Protein AF-A1SKU1-F1 (afdb_monomer)

Secondary structure (DSSP, 8-state):
-HHHHHHHHHHHHHHHHTHHHHHHHHHHHHHHHHHHHHHHHHHHTT---S-S-HHHHHHHSSHHHHHHHHHHHHHHH-SS---

Sequence (83 aa):
MAGLRRAKRSDIDKQLSNWTKRRLASWTLFGLAGLVAAQHLVAHAGWRPIPIPMGWQDTLLGYPTAIVLAILGGIMLDPKPRI

Radius of gyration: 19.24 Å; Cα contacts (8 Å, |Δi|>4): 57; chains: 1; bounding box: 49×16×51 Å

Structure (mmCIF, N/CA/C/O backbone):
data_AF-A1SKU1-F1
#
_entry.id   AF-A1SKU1-F1
#
loop_
_atom_site.group_PDB
_atom_site.id
_atom_site.type_symbol
_atom_site.label_atom_id
_atom_site.label_alt_id
_atom_site.label_comp_id
_atom_site.label_asym_id
_atom_site.label_entity_id
_atom_site.label_seq_id
_atom_site.pdbx_PDB_ins_code
_atom_site.Cartn_x
_atom_site.Cartn_y
_atom_site.Cartn_z
_atom_site.occupancy
_atom_site.B_iso_or_equiv
_atom_site.auth_seq_id
_atom_site.auth_comp_id
_atom_site.auth_asym_id
_atom_site.auth_atom_id
_atom_site.pdbx_PDB_model_num
ATOM 1 N N . MET A 1 1 ? -34.305 -0.349 32.086 1.00 57.59 1 MET A N 1
ATOM 2 C CA . MET A 1 1 ? -33.532 0.414 31.067 1.00 57.59 1 MET A CA 1
ATOM 3 C C . MET A 1 1 ? -32.067 0.713 31.433 1.00 57.59 1 MET A C 1
ATOM 5 O O . MET A 1 1 ? -31.276 0.918 30.519 1.00 57.59 1 MET A O 1
ATOM 9 N N . ALA A 1 2 ? -31.657 0.722 32.711 1.00 63.38 2 ALA A N 1
ATOM 10 C CA . ALA A 1 2 ? -30.267 1.016 33.103 1.00 63.38 2 ALA A CA 1
ATOM 11 C C . ALA A 1 2 ? -29.232 -0.047 32.653 1.00 63.38 2 ALA A C 1
ATOM 13 O O . ALA A 1 2 ? -28.138 0.314 32.222 1.00 63.38 2 ALA A O 1
ATOM 14 N N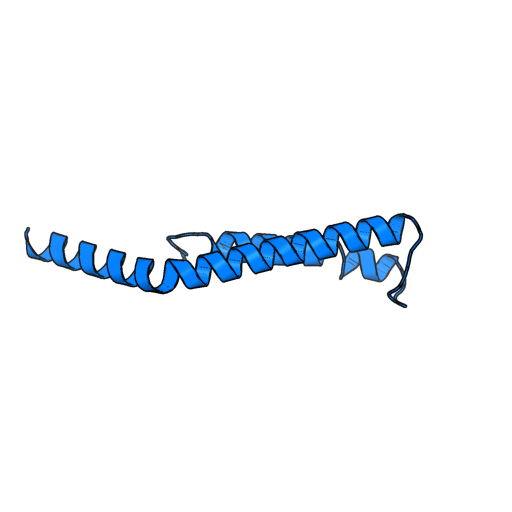 . GLY A 1 3 ? -29.588 -1.339 32.668 1.00 63.41 3 GLY A N 1
ATOM 15 C CA . GLY A 1 3 ? -28.697 -2.433 32.240 1.00 63.41 3 GLY A CA 1
ATOM 16 C C . GLY A 1 3 ? -28.297 -2.375 30.758 1.00 63.41 3 GLY A C 1
ATOM 17 O O . GLY A 1 3 ? -27.125 -2.535 30.434 1.00 63.41 3 GLY A O 1
ATOM 18 N N . LEU A 1 4 ? -29.237 -2.024 29.871 1.00 62.94 4 LEU A N 1
ATOM 19 C CA . LEU A 1 4 ? -28.983 -1.854 28.430 1.00 62.94 4 LEU A CA 1
ATOM 20 C C . LEU A 1 4 ? -27.992 -0.715 28.138 1.00 62.94 4 LEU A C 1
ATOM 22 O O . LEU A 1 4 ? -27.140 -0.839 27.261 1.00 62.94 4 LEU A O 1
ATOM 26 N N . ARG A 1 5 ? -28.057 0.390 28.897 1.00 65.00 5 ARG A N 1
ATOM 27 C CA . ARG A 1 5 ? -27.096 1.500 28.761 1.00 65.00 5 ARG A CA 1
ATOM 28 C C . ARG A 1 5 ? -25.693 1.104 29.224 1.00 65.00 5 ARG A C 1
ATOM 30 O O . ARG A 1 5 ? -24.718 1.562 28.635 1.00 65.00 5 ARG A O 1
ATOM 37 N N . ARG A 1 6 ? -25.591 0.258 30.256 1.00 67.50 6 ARG A N 1
ATOM 38 C CA . ARG A 1 6 ? -24.312 -0.242 30.782 1.00 67.50 6 ARG A CA 1
ATOM 39 C C . ARG A 1 6 ? -23.632 -1.199 29.800 1.00 67.50 6 ARG A C 1
ATOM 41 O O . ARG A 1 6 ? -22.455 -1.008 29.521 1.00 67.50 6 ARG A O 1
ATOM 48 N N . ALA A 1 7 ? -24.388 -2.135 29.219 1.00 67.31 7 ALA A N 1
ATOM 49 C CA . ALA A 1 7 ? -23.897 -3.049 28.183 1.00 67.31 7 ALA A CA 1
ATOM 50 C C . ALA A 1 7 ? -23.405 -2.295 26.930 1.00 67.31 7 ALA A C 1
ATOM 52 O O . ALA A 1 7 ? -22.309 -2.537 26.434 1.00 67.31 7 ALA A O 1
ATOM 53 N N . LYS A 1 8 ? -24.155 -1.278 26.482 1.00 68.56 8 LYS A N 1
ATOM 54 C CA . LYS A 1 8 ? -23.757 -0.451 25.333 1.00 68.56 8 LYS A CA 1
ATOM 55 C C . LYS A 1 8 ? -22.463 0.339 25.578 1.00 68.56 8 LYS A C 1
ATOM 57 O O . LYS A 1 8 ? -21.682 0.517 24.651 1.00 68.56 8 LYS A O 1
ATOM 62 N N . ARG A 1 9 ? -22.226 0.817 26.809 1.00 70.81 9 ARG A N 1
ATOM 63 C CA . ARG A 1 9 ? -20.963 1.487 27.175 1.00 70.81 9 ARG A CA 1
ATOM 64 C C . ARG A 1 9 ? -19.785 0.513 27.174 1.00 70.81 9 ARG A C 1
ATOM 66 O O . ARG A 1 9 ? -18.762 0.840 26.589 1.00 7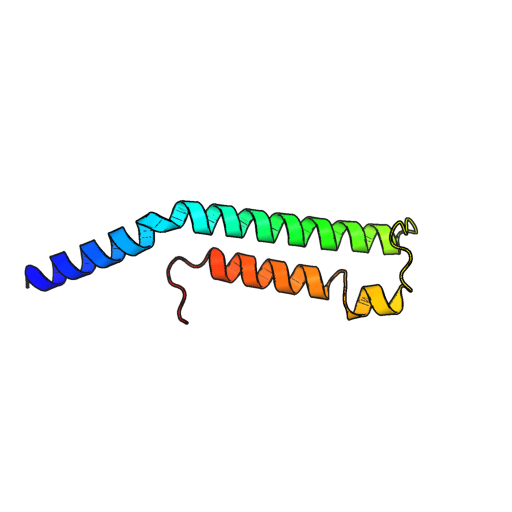0.81 9 ARG A O 1
ATOM 73 N N . SER A 1 10 ? -19.950 -0.694 27.722 1.00 75.00 10 SER A N 1
ATOM 74 C CA . SER A 1 10 ? -18.861 -1.681 27.744 1.00 75.00 10 SER A CA 1
ATOM 75 C C . SER A 1 10 ? -18.418 -2.134 26.352 1.00 75.00 10 SER A C 1
ATOM 77 O O . SER A 1 10 ? -17.235 -2.399 26.152 1.00 75.00 10 SER A O 1
ATOM 79 N N . ASP A 1 11 ? -19.333 -2.203 25.384 1.00 74.75 11 ASP A N 1
ATOM 80 C CA . ASP A 1 11 ? -18.982 -2.565 24.005 1.00 74.75 11 ASP A CA 1
ATOM 81 C C . ASP A 1 11 ? -18.219 -1.441 23.295 1.00 74.75 11 ASP A C 1
ATOM 83 O O . ASP A 1 11 ? -17.257 -1.708 22.574 1.00 74.75 11 ASP A O 1
ATOM 87 N N . ILE A 1 12 ? -18.592 -0.183 23.551 1.00 75.06 12 ILE A N 1
ATOM 88 C CA . ILE A 1 12 ? -17.870 0.992 23.044 1.00 75.06 12 ILE A CA 1
ATOM 89 C C . ILE A 1 12 ? -16.452 1.036 23.624 1.00 75.06 12 ILE A C 1
ATOM 91 O O . ILE A 1 12 ? -15.497 1.206 22.871 1.00 75.06 12 ILE A O 1
ATOM 95 N N . ASP A 1 13 ? -16.294 0.820 24.931 1.00 78.69 13 ASP A N 1
ATOM 96 C CA . ASP A 1 13 ? -14.980 0.829 25.583 1.00 78.69 13 ASP A CA 1
ATOM 97 C C . ASP A 1 13 ? -14.080 -0.297 25.047 1.00 78.69 13 ASP A C 1
ATOM 99 O O . ASP A 1 13 ? -12.901 -0.079 24.758 1.00 78.69 13 ASP A O 1
ATOM 103 N N . LYS A 1 14 ? -14.646 -1.490 24.811 1.00 73.12 14 LYS A N 1
ATOM 104 C CA . LYS A 1 14 ? -13.941 -2.593 24.142 1.00 73.12 14 LYS A CA 1
ATOM 105 C C . LYS A 1 14 ? -13.521 -2.221 22.718 1.00 73.12 14 LYS A C 1
ATOM 107 O O . LYS A 1 14 ? -12.369 -2.457 22.357 1.00 73.12 14 LYS A O 1
ATOM 112 N N . GLN A 1 15 ? -14.400 -1.608 21.923 1.00 70.19 15 GLN A N 1
ATOM 113 C CA . GLN A 1 15 ? -14.069 -1.155 20.564 1.00 70.19 15 GLN A CA 1
ATOM 114 C C . GLN A 1 15 ? -12.971 -0.081 20.555 1.00 70.19 15 GLN A C 1
ATOM 116 O O . GLN A 1 15 ? -12.053 -0.139 19.733 1.00 70.19 15 GLN A O 1
ATOM 121 N N . LEU A 1 16 ? -13.024 0.867 21.491 1.00 73.25 16 LEU A N 1
ATOM 122 C CA . LEU A 1 16 ? -12.046 1.947 21.610 1.00 73.25 16 LEU A CA 1
ATOM 123 C C . LEU A 1 16 ? -10.697 1.471 22.162 1.00 73.25 16 LEU A C 1
ATOM 125 O O . LEU A 1 16 ? -9.669 2.036 21.794 1.00 73.25 16 LEU A O 1
ATOM 129 N N . SER A 1 17 ? -10.667 0.406 22.970 1.00 80.31 17 SER A N 1
ATOM 130 C CA . SER A 1 17 ? -9.427 -0.104 23.577 1.00 80.31 17 SER A CA 1
ATOM 131 C C . SER A 1 17 ? -8.345 -0.470 22.551 1.00 80.31 17 SER A C 1
ATOM 133 O O . SER A 1 17 ? -7.157 -0.256 22.788 1.00 80.31 17 SER A O 1
ATOM 135 N N . ASN A 1 18 ? -8.753 -0.958 21.375 1.00 80.69 18 ASN A N 1
ATOM 136 C CA . ASN A 1 18 ? -7.848 -1.323 20.282 1.00 80.69 18 ASN A CA 1
ATOM 137 C C . ASN A 1 18 ? -7.820 -0.293 19.145 1.00 80.69 18 ASN A C 1
ATOM 139 O O . ASN A 1 18 ? -7.067 -0.463 18.184 1.00 80.69 18 ASN A O 1
ATOM 143 N N . TRP A 1 19 ? -8.607 0.780 19.243 1.00 85.12 19 TRP A N 1
ATOM 144 C CA . TRP A 1 19 ? -8.755 1.769 18.179 1.00 85.12 19 TRP A CA 1
ATOM 145 C C . TRP A 1 19 ? -7.426 2.419 17.795 1.00 85.12 19 TRP A C 1
ATOM 147 O O . TRP A 1 19 ? -7.094 2.469 16.616 1.00 85.12 19 TRP A O 1
ATOM 157 N N . THR A 1 20 ? -6.617 2.838 18.772 1.00 88.94 20 THR A N 1
ATOM 158 C CA . THR A 1 20 ? -5.311 3.463 18.508 1.00 88.94 20 THR A CA 1
ATOM 159 C C . THR A 1 20 ? -4.379 2.539 17.724 1.00 88.94 20 THR A C 1
ATOM 161 O O . THR A 1 20 ? -3.740 2.978 16.770 1.00 88.94 20 THR A O 1
ATOM 164 N N . LYS A 1 21 ? -4.339 1.245 18.069 1.00 89.94 21 LYS A N 1
ATOM 165 C CA . LYS A 1 21 ? -3.507 0.251 17.372 1.00 89.94 21 LYS A CA 1
ATOM 166 C C . LYS A 1 21 ? -3.997 0.016 15.944 1.00 89.94 21 LYS A C 1
ATOM 168 O O . LYS A 1 21 ? -3.196 0.016 15.016 1.00 89.94 21 LYS A O 1
ATOM 173 N N . ARG A 1 22 ? -5.314 -0.132 15.760 1.00 90.56 22 ARG A N 1
ATOM 174 C CA . ARG A 1 22 ? -5.937 -0.305 14.436 1.00 90.56 22 ARG A CA 1
ATOM 175 C C . ARG A 1 22 ? -5.737 0.917 13.546 1.00 90.56 22 ARG A C 1
ATOM 177 O O . ARG A 1 22 ? -5.407 0.772 12.376 1.00 90.56 22 ARG A O 1
ATOM 184 N N . ARG A 1 23 ? -5.861 2.117 14.117 1.00 92.00 23 ARG A N 1
ATOM 185 C CA . ARG A 1 23 ? -5.591 3.380 13.429 1.00 92.00 23 ARG A CA 1
ATOM 186 C C . ARG A 1 23 ? -4.134 3.465 12.988 1.00 92.00 23 ARG A C 1
ATOM 188 O O . ARG A 1 23 ? -3.887 3.820 11.843 1.00 92.00 23 ARG A O 1
ATOM 195 N N . LEU A 1 24 ? -3.183 3.120 13.857 1.00 95.44 24 LEU A N 1
ATOM 196 C CA . LEU A 1 24 ? -1.768 3.090 13.484 1.00 95.44 24 LEU A CA 1
ATOM 197 C C . LEU A 1 24 ? -1.521 2.098 12.339 1.00 95.44 24 LEU A C 1
ATOM 199 O O . LEU A 1 24 ? -0.926 2.471 11.336 1.00 95.44 24 LEU A O 1
ATOM 203 N N . ALA A 1 25 ? -2.041 0.873 12.453 1.00 95.00 25 ALA A N 1
ATOM 204 C CA . ALA A 1 25 ? -1.923 -0.139 11.405 1.00 95.00 25 ALA A CA 1
ATOM 205 C C . ALA A 1 25 ? -2.534 0.327 10.071 1.00 95.00 25 ALA A C 1
ATOM 207 O O . ALA A 1 25 ? -1.924 0.153 9.021 1.00 95.00 25 ALA A O 1
AT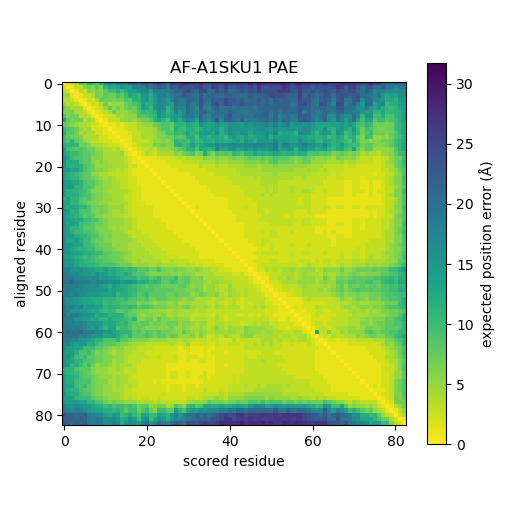OM 208 N N . SER A 1 26 ? -3.693 0.988 10.115 1.00 96.31 26 SER A N 1
ATOM 209 C CA . SER A 1 26 ? -4.338 1.586 8.945 1.00 96.31 26 SER A CA 1
ATOM 210 C C . SER A 1 26 ? -3.453 2.628 8.253 1.00 96.31 26 SER A C 1
ATOM 212 O O . SER A 1 26 ? -3.227 2.538 7.048 1.00 96.31 26 SER A O 1
ATOM 214 N N . TRP A 1 27 ? -2.896 3.581 9.006 1.00 97.69 27 TRP A N 1
ATOM 215 C CA . TRP A 1 27 ? -2.001 4.594 8.439 1.00 97.69 27 TRP A CA 1
ATOM 216 C C . TRP A 1 27 ? -0.723 3.987 7.867 1.00 97.69 27 TRP A C 1
ATOM 218 O O . TRP A 1 27 ? -0.274 4.419 6.808 1.00 97.69 27 TRP A O 1
ATOM 228 N N . THR A 1 28 ? -0.178 2.950 8.506 1.00 97.88 28 THR A N 1
ATOM 229 C CA . THR A 1 28 ? 0.948 2.192 7.953 1.00 97.88 28 THR A CA 1
ATOM 230 C C . THR A 1 28 ? 0.577 1.543 6.620 1.00 97.88 28 THR A C 1
ATOM 232 O O . THR A 1 28 ? 1.331 1.663 5.660 1.00 97.88 28 THR A O 1
ATOM 235 N N . LEU A 1 29 ? -0.595 0.907 6.521 1.00 98.00 29 LEU A N 1
ATOM 236 C CA . LEU A 1 29 ? -1.068 0.285 5.280 1.00 98.00 29 LEU A CA 1
ATOM 237 C C . LEU A 1 29 ? -1.269 1.311 4.158 1.00 98.00 29 LEU A C 1
ATOM 239 O O . LEU A 1 29 ? -0.829 1.070 3.036 1.00 98.00 29 LEU A O 1
ATOM 243 N N . PHE A 1 30 ? -1.855 2.474 4.455 1.00 98.12 30 PHE A N 1
ATOM 244 C CA . PHE A 1 30 ? -1.973 3.560 3.479 1.00 98.12 30 PHE A C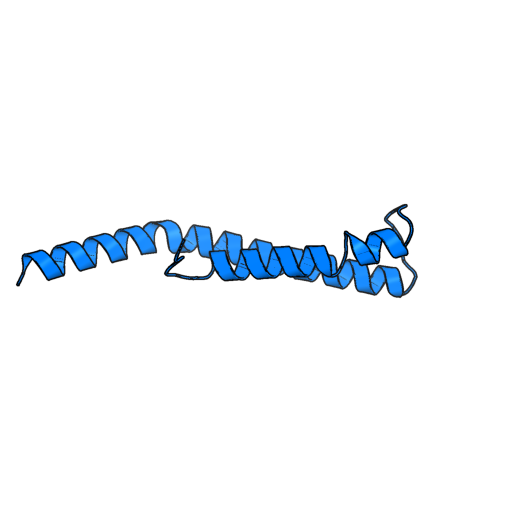A 1
ATOM 245 C C . PHE A 1 30 ? -0.613 4.116 3.050 1.00 98.12 30 PHE A C 1
ATOM 247 O O . PHE A 1 30 ? -0.400 4.361 1.864 1.00 98.12 30 PHE A O 1
ATOM 254 N N . GLY A 1 31 ? 0.322 4.278 3.989 1.00 98.12 31 GLY A N 1
ATOM 255 C CA . GLY A 1 31 ? 1.689 4.693 3.684 1.00 98.12 31 GLY A CA 1
ATOM 256 C C . GLY A 1 31 ? 2.384 3.705 2.746 1.00 98.12 31 GLY A C 1
ATOM 257 O O . GLY A 1 31 ? 2.939 4.111 1.728 1.00 98.12 31 GLY A O 1
ATOM 258 N N . LEU A 1 32 ? 2.288 2.404 3.033 1.00 97.94 32 LEU A N 1
ATOM 259 C CA . LEU A 1 32 ? 2.830 1.350 2.173 1.00 97.94 32 LEU A CA 1
ATOM 260 C C . LEU A 1 32 ? 2.163 1.337 0.792 1.00 97.94 32 LEU A C 1
ATOM 262 O O . LEU A 1 32 ? 2.865 1.240 -0.210 1.00 97.94 32 LEU A O 1
ATOM 266 N N . ALA A 1 33 ? 0.838 1.492 0.720 1.00 97.62 33 ALA A N 1
ATOM 267 C CA . ALA A 1 33 ? 0.121 1.604 -0.550 1.00 97.62 33 ALA A CA 1
ATOM 268 C C . ALA A 1 33 ? 0.649 2.771 -1.400 1.00 97.62 33 ALA A C 1
ATOM 270 O O . ALA A 1 33 ? 0.940 2.598 -2.584 1.00 97.62 33 ALA A O 1
ATOM 271 N N . GLY A 1 34 ? 0.825 3.942 -0.780 1.00 97.56 34 GLY A N 1
ATOM 272 C CA . GLY A 1 34 ? 1.387 5.124 -1.430 1.00 97.56 34 GLY A CA 1
ATOM 273 C C . GLY A 1 34 ? 2.822 4.909 -1.910 1.00 97.56 34 GLY A C 1
ATOM 274 O O . GLY A 1 34 ? 3.141 5.253 -3.046 1.00 97.56 34 GLY A O 1
ATOM 275 N N . LEU A 1 35 ? 3.672 4.28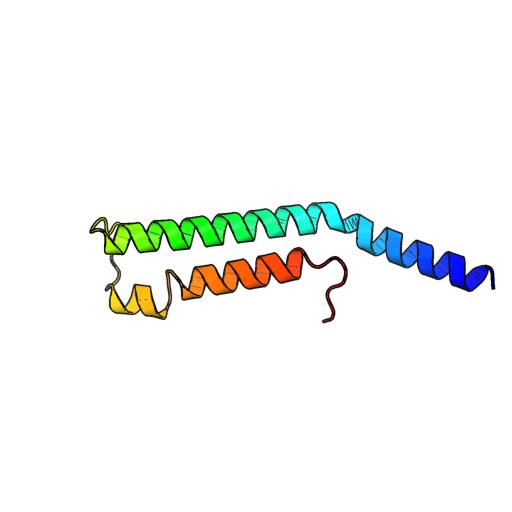6 -1.088 1.00 97.06 35 LEU A N 1
ATOM 276 C CA . LEU A 1 35 ? 5.054 3.965 -1.457 1.00 97.06 35 LEU A CA 1
ATOM 277 C C . LEU A 1 35 ? 5.124 3.010 -2.651 1.00 97.06 35 LEU A C 1
ATOM 279 O O . LEU A 1 35 ? 5.902 3.250 -3.570 1.00 97.06 35 LEU A O 1
ATOM 283 N N . VAL A 1 36 ? 4.295 1.964 -2.671 1.00 95.69 36 VAL A N 1
ATOM 284 C CA . VAL A 1 36 ? 4.235 1.015 -3.793 1.00 95.69 36 VAL A CA 1
ATOM 285 C C . VAL A 1 36 ? 3.757 1.710 -5.069 1.00 95.69 36 VAL A C 1
ATOM 287 O O . VAL A 1 36 ? 4.378 1.552 -6.119 1.00 95.69 36 VAL A O 1
ATOM 290 N N . ALA A 1 37 ? 2.699 2.522 -4.994 1.00 95.31 37 ALA A N 1
ATOM 291 C CA . ALA A 1 37 ? 2.196 3.261 -6.152 1.00 95.31 37 ALA A CA 1
ATOM 292 C C . ALA A 1 37 ? 3.239 4.249 -6.705 1.00 95.31 37 ALA A C 1
ATOM 294 O O . ALA A 1 37 ? 3.459 4.307 -7.915 1.00 95.31 37 ALA A O 1
ATOM 295 N N . ALA A 1 38 ? 3.921 4.987 -5.823 1.00 95.38 38 ALA A N 1
ATOM 296 C CA . ALA A 1 38 ? 4.985 5.911 -6.203 1.00 95.38 38 ALA A CA 1
ATOM 297 C C . ALA A 1 38 ? 6.176 5.176 -6.830 1.00 95.38 38 ALA A C 1
ATOM 299 O O . ALA A 1 38 ? 6.654 5.568 -7.892 1.00 95.38 38 AL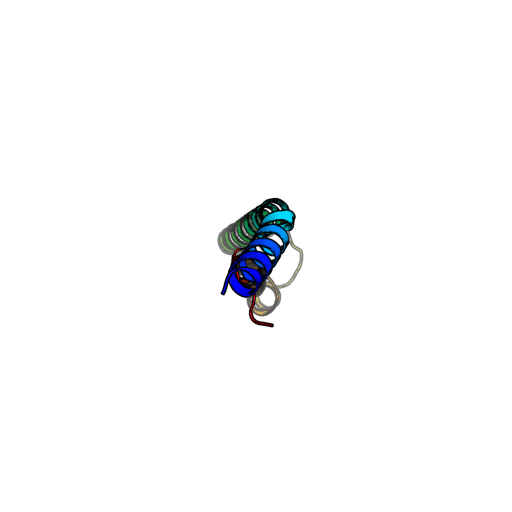A A O 1
ATOM 300 N N . GLN A 1 39 ? 6.621 4.075 -6.219 1.00 94.44 39 GLN A N 1
ATOM 301 C CA . GLN A 1 39 ? 7.682 3.236 -6.770 1.00 94.44 39 GLN A CA 1
ATOM 302 C C . GLN A 1 39 ? 7.318 2.732 -8.169 1.00 94.44 39 GLN A C 1
ATOM 304 O O . GLN A 1 39 ? 8.156 2.767 -9.069 1.00 94.44 39 GLN A O 1
ATOM 309 N N . HIS A 1 40 ? 6.079 2.291 -8.371 1.00 94.44 40 HIS A N 1
ATOM 310 C CA . HIS A 1 40 ? 5.636 1.759 -9.652 1.00 94.44 40 HIS A CA 1
ATOM 311 C C . HIS A 1 40 ? 5.572 2.837 -10.745 1.00 94.44 40 HIS A C 1
ATOM 313 O O . HIS A 1 40 ? 6.016 2.604 -11.868 1.00 94.44 40 HIS A O 1
ATOM 319 N N . LEU A 1 41 ? 5.125 4.051 -10.407 1.00 94.06 41 LEU A N 1
ATOM 320 C CA . LEU A 1 41 ? 5.194 5.209 -11.306 1.00 94.06 41 LEU A CA 1
ATOM 321 C C . LEU A 1 41 ? 6.636 5.528 -11.717 1.00 94.06 41 LEU A C 1
ATOM 323 O O . LEU A 1 41 ? 6.922 5.764 -12.889 1.00 94.06 41 LEU A O 1
ATOM 327 N N . VAL A 1 42 ? 7.561 5.491 -10.762 1.00 94.81 42 VAL A N 1
ATOM 328 C CA . VAL A 1 42 ? 8.985 5.732 -11.012 1.00 94.81 42 VAL A CA 1
ATOM 329 C C . VAL A 1 42 ? 9.613 4.619 -11.869 1.00 94.81 42 VAL A C 1
ATOM 331 O O . VAL A 1 42 ? 10.471 4.896 -12.709 1.00 94.81 42 VAL A O 1
ATOM 334 N N . ALA A 1 43 ? 9.132 3.378 -11.745 1.00 92.94 43 ALA A N 1
ATOM 335 C CA . ALA A 1 43 ? 9.516 2.276 -12.629 1.00 92.94 43 ALA A CA 1
ATOM 336 C C . ALA A 1 43 ? 9.043 2.475 -14.076 1.00 92.94 43 ALA A C 1
ATOM 338 O O . ALA A 1 43 ? 9.799 2.191 -15.014 1.00 92.94 43 ALA A O 1
ATOM 339 N N . HIS A 1 44 ? 7.841 3.031 -14.265 1.00 90.75 44 HIS A N 1
ATOM 340 C CA . HIS A 1 44 ? 7.354 3.478 -15.577 1.00 90.75 44 HIS A CA 1
ATOM 341 C C . HIS A 1 44 ? 8.155 4.669 -16.124 1.00 90.75 44 HIS A C 1
ATOM 343 O O . HIS A 1 44 ? 8.356 4.759 -17.331 1.00 90.75 44 HIS A O 1
ATOM 349 N N . ALA A 1 45 ? 8.714 5.514 -15.253 1.00 92.81 45 ALA A N 1
ATOM 350 C CA . ALA A 1 45 ? 9.630 6.597 -15.629 1.00 92.81 45 ALA A CA 1
ATOM 351 C C . ALA A 1 45 ? 11.061 6.127 -15.980 1.00 92.81 45 ALA A C 1
ATOM 353 O O . ALA A 1 45 ? 11.917 6.946 -16.306 1.00 92.81 45 ALA A O 1
ATOM 354 N N . GLY A 1 46 ? 11.334 4.817 -15.935 1.00 91.25 46 GLY A N 1
ATOM 355 C CA . GLY A 1 46 ? 12.580 4.215 -16.419 1.00 91.25 46 GLY A CA 1
ATOM 356 C C . GLY A 1 46 ? 13.551 3.758 -15.330 1.00 91.25 46 GLY A C 1
ATOM 357 O O . GLY A 1 46 ? 14.491 3.025 -15.636 1.00 91.25 46 GLY A O 1
ATOM 358 N N . TRP A 1 47 ? 13.319 4.094 -14.057 1.00 91.25 47 TRP A N 1
ATOM 359 C CA . TRP A 1 47 ? 14.139 3.565 -12.966 1.00 91.25 47 TRP A CA 1
ATOM 360 C C . TRP A 1 47 ? 13.580 2.230 -12.468 1.00 91.25 47 TRP A C 1
ATOM 362 O O . TRP A 1 47 ? 12.629 2.183 -11.693 1.00 91.25 47 TRP A O 1
ATOM 372 N N . ARG A 1 48 ? 14.186 1.123 -12.917 1.00 88.56 48 ARG A N 1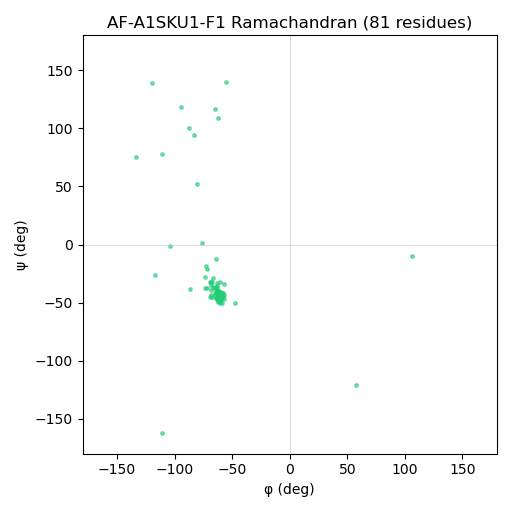
ATOM 373 C CA . ARG A 1 48 ? 13.706 -0.250 -12.678 1.00 88.56 48 ARG A CA 1
ATOM 374 C C . ARG A 1 48 ? 14.626 -1.033 -11.729 1.00 88.56 48 ARG A C 1
ATOM 376 O O . ARG A 1 48 ? 15.407 -1.860 -12.192 1.00 88.56 48 ARG A O 1
ATOM 383 N N . PRO A 1 49 ? 14.554 -0.799 -10.406 1.00 85.44 49 PRO A N 1
ATOM 384 C CA . PRO A 1 49 ? 15.401 -1.499 -9.439 1.00 85.44 49 PRO A CA 1
ATOM 385 C C . PRO A 1 49 ? 14.998 -2.968 -9.229 1.00 85.44 49 PRO A C 1
ATOM 387 O O . PRO A 1 49 ? 15.795 -3.751 -8.722 1.00 85.44 49 PRO A O 1
ATOM 390 N N . ILE A 1 50 ? 13.769 -3.347 -9.599 1.00 85.94 50 ILE A N 1
ATOM 391 C CA . ILE A 1 50 ? 13.247 -4.707 -9.431 1.00 85.94 50 ILE A CA 1
ATOM 392 C C . ILE A 1 50 ? 13.484 -5.495 -10.731 1.00 85.94 50 ILE A C 1
ATOM 394 O O . ILE A 1 50 ? 12.914 -5.122 -11.762 1.00 85.94 50 ILE A O 1
ATOM 398 N N . PRO A 1 51 ? 14.263 -6.595 -10.712 1.00 88.44 51 PRO A N 1
ATOM 399 C CA . PRO A 1 51 ? 14.592 -7.386 -11.899 1.00 88.44 51 PRO A CA 1
ATOM 400 C C . PRO A 1 51 ? 13.456 -8.356 -12.281 1.00 88.44 51 PRO A C 1
ATOM 402 O O . PRO A 1 51 ? 13.663 -9.555 -12.439 1.00 88.44 51 PRO A O 1
ATOM 405 N N . ILE A 1 52 ? 12.231 -7.842 -12.406 1.00 88.62 52 ILE A N 1
ATOM 406 C CA . ILE A 1 52 ? 11.033 -8.585 -12.826 1.00 88.62 52 ILE A CA 1
ATOM 407 C C . ILE A 1 52 ? 10.495 -7.932 -14.107 1.00 88.62 52 ILE A C 1
ATOM 409 O O . ILE A 1 52 ? 10.472 -6.699 -14.172 1.00 88.62 52 ILE A O 1
ATOM 413 N N . PRO A 1 53 ? 10.039 -8.697 -15.121 1.00 90.56 53 PRO A N 1
ATOM 414 C CA . PRO A 1 53 ? 9.468 -8.119 -16.336 1.00 90.56 53 PRO A CA 1
ATOM 415 C C . PRO A 1 53 ? 8.298 -7.174 -16.040 1.00 90.56 53 PRO A C 1
ATOM 417 O O . PRO A 1 53 ? 7.447 -7.484 -15.207 1.00 90.56 53 PRO A O 1
ATOM 420 N N . MET A 1 54 ? 8.226 -6.047 -16.757 1.00 89.81 54 MET A N 1
ATOM 421 C CA . MET A 1 54 ? 7.256 -4.983 -16.461 1.00 89.81 54 MET A CA 1
ATOM 422 C C . MET A 1 54 ? 5.803 -5.472 -16.497 1.00 89.81 54 MET A C 1
ATOM 424 O O . MET A 1 54 ? 5.054 -5.189 -15.575 1.00 89.81 54 MET A O 1
ATOM 428 N N . GLY A 1 55 ? 5.434 -6.315 -17.469 1.00 88.62 55 GLY A N 1
ATOM 429 C CA . GLY A 1 55 ? 4.071 -6.858 -17.545 1.00 88.62 55 GLY A CA 1
ATOM 430 C C . GLY A 1 55 ? 3.661 -7.684 -16.316 1.00 88.62 55 GLY A C 1
ATOM 431 O O . GLY A 1 55 ? 2.504 -7.648 -15.901 1.00 88.62 55 GLY A O 1
ATOM 432 N N . TRP A 1 56 ? 4.608 -8.378 -15.672 1.00 90.44 56 TRP A N 1
ATOM 433 C CA . TRP A 1 56 ? 4.349 -9.053 -14.396 1.00 90.44 56 TRP A CA 1
ATOM 434 C C . TRP A 1 56 ? 4.229 -8.059 -13.241 1.00 90.44 56 TRP A C 1
ATOM 436 O O . TRP A 1 56 ? 3.387 -8.254 -12.365 1.00 90.44 56 TRP A O 1
ATOM 446 N N . GLN A 1 57 ? 5.029 -6.987 -13.248 1.00 90.19 57 GLN A N 1
ATOM 447 C CA . GLN A 1 57 ? 4.893 -5.921 -12.257 1.00 90.19 57 GLN A CA 1
ATOM 448 C C . GLN A 1 57 ? 3.532 -5.224 -12.360 1.00 90.19 57 GLN A C 1
ATOM 450 O O . GLN A 1 57 ? 2.931 -4.951 -11.331 1.00 90.19 57 GLN A O 1
ATOM 455 N N . ASP A 1 58 ? 3.024 -5.001 -13.570 1.00 89.31 58 ASP A N 1
ATOM 456 C CA . ASP A 1 58 ? 1.720 -4.367 -13.796 1.00 89.31 58 ASP A CA 1
ATOM 457 C C . ASP A 1 58 ? 0.550 -5.273 -13.363 1.00 89.31 58 ASP A C 1
ATOM 459 O O . ASP A 1 58 ? -0.484 -4.789 -12.905 1.00 89.31 58 ASP A O 1
ATOM 463 N N . THR A 1 59 ? 0.714 -6.598 -13.485 1.00 87.31 59 THR A N 1
ATOM 464 C CA . THR A 1 59 ? -0.350 -7.575 -13.184 1.00 87.31 59 THR A CA 1
ATOM 465 C C . THR A 1 59 ? -0.397 -7.972 -11.708 1.00 87.31 59 THR A C 1
ATOM 467 O O . THR A 1 59 ? -1.478 -8.183 -11.161 1.00 87.31 59 THR A O 1
ATOM 470 N N . LEU A 1 60 ? 0.763 -8.114 -11.057 1.00 85.50 60 LEU A N 1
ATOM 471 C CA . LEU A 1 60 ? 0.865 -8.670 -9.700 1.00 85.50 60 LEU A CA 1
ATOM 472 C C . LEU A 1 60 ? 1.407 -7.690 -8.656 1.00 85.50 60 LEU A C 1
ATOM 474 O O . LEU A 1 60 ? 1.125 -7.855 -7.469 1.00 85.50 60 LEU A O 1
ATOM 478 N N . LEU A 1 61 ? 2.202 -6.707 -9.077 1.00 85.62 61 LEU A N 1
ATOM 479 C CA . LEU A 1 61 ? 2.817 -5.709 -8.200 1.00 85.62 61 LEU A CA 1
ATOM 480 C C . LEU A 1 61 ? 2.181 -4.338 -8.457 1.00 85.62 61 LEU A C 1
ATOM 482 O O . LEU A 1 61 ? 1.070 -4.260 -8.971 1.00 85.62 61 LEU A O 1
ATOM 486 N N . GLY A 1 62 ? 2.832 -3.250 -8.042 1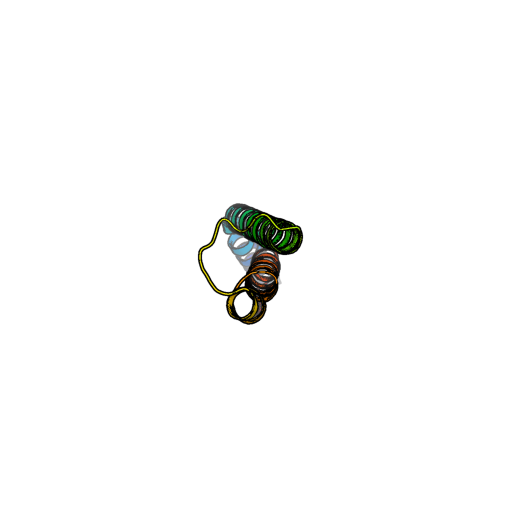.00 87.94 62 GLY A N 1
ATOM 487 C CA . GLY A 1 62 ? 2.396 -1.896 -8.380 1.00 87.94 62 GLY A CA 1
ATOM 488 C C . GLY A 1 62 ? 0.966 -1.586 -7.933 1.00 87.94 62 GLY A C 1
ATOM 489 O O . GLY A 1 62 ? 0.654 -1.654 -6.741 1.00 87.94 62 GLY A O 1
ATOM 490 N N . TYR A 1 63 ? 0.094 -1.230 -8.883 1.00 89.12 63 TYR A N 1
ATOM 491 C CA . TYR A 1 63 ? -1.280 -0.808 -8.590 1.00 89.12 63 TYR A CA 1
ATOM 492 C C . TYR A 1 63 ? -2.120 -1.881 -7.882 1.00 89.12 63 TYR A C 1
ATOM 494 O O . TYR A 1 63 ? -2.677 -1.548 -6.837 1.00 89.12 63 TYR A O 1
ATOM 502 N N . PRO A 1 64 ? -2.197 -3.147 -8.345 1.00 93.31 64 PRO A N 1
ATOM 503 C CA . PRO A 1 64 ? -2.855 -4.220 -7.600 1.00 93.31 64 PRO A CA 1
ATOM 504 C C . PRO A 1 64 ? -2.445 -4.304 -6.124 1.00 93.31 64 PRO A C 1
ATOM 506 O O . PRO A 1 64 ? -3.303 -4.299 -5.240 1.00 93.31 64 PRO A O 1
ATOM 509 N N . THR A 1 65 ? -1.141 -4.322 -5.832 1.00 94.81 65 THR A N 1
ATOM 510 C CA . THR A 1 65 ? -0.654 -4.379 -4.445 1.00 94.81 65 THR A CA 1
ATOM 511 C C . THR A 1 65 ? -1.036 -3.119 -3.666 1.00 94.81 65 THR A C 1
ATOM 513 O O . THR A 1 65 ? -1.515 -3.219 -2.536 1.00 94.81 65 THR A O 1
ATOM 516 N N . ALA A 1 66 ? -0.882 -1.935 -4.266 1.00 94.88 66 ALA A N 1
ATOM 517 C CA . ALA A 1 66 ? -1.277 -0.675 -3.642 1.00 94.88 66 ALA A CA 1
ATOM 518 C C . ALA A 1 66 ? -2.784 -0.633 -3.325 1.00 94.88 66 ALA A C 1
ATOM 520 O O . ALA A 1 66 ? -3.168 -0.212 -2.236 1.00 94.88 66 ALA A O 1
ATOM 521 N N . ILE A 1 67 ? -3.634 -1.127 -4.231 1.00 95.69 67 ILE A N 1
ATOM 522 C CA . ILE A 1 67 ? -5.088 -1.217 -4.046 1.00 95.69 67 ILE A CA 1
ATOM 523 C C . ILE A 1 67 ? -5.421 -2.134 -2.868 1.00 95.69 67 ILE A C 1
ATOM 525 O O . ILE A 1 67 ? -6.180 -1.736 -1.987 1.00 95.69 67 ILE A O 1
ATOM 529 N N . VAL A 1 68 ? -4.835 -3.334 -2.810 1.00 96.38 68 VAL A N 1
ATOM 530 C CA . VAL A 1 68 ? -5.074 -4.277 -1.706 1.00 96.38 68 VAL A CA 1
ATOM 531 C C . VAL A 1 68 ? -4.669 -3.659 -0.368 1.00 96.38 68 VAL A C 1
ATOM 533 O O . VAL A 1 68 ? -5.451 -3.687 0.583 1.00 96.38 68 VAL A O 1
ATOM 536 N N . LEU A 1 69 ? -3.486 -3.045 -0.297 1.00 97.25 69 LEU A N 1
ATOM 537 C CA . LEU A 1 69 ? -3.014 -2.369 0.912 1.00 97.25 69 LEU A CA 1
ATOM 538 C C . LEU A 1 69 ? -3.948 -1.225 1.328 1.00 97.25 69 LEU A C 1
ATOM 540 O O . LEU A 1 69 ? -4.282 -1.112 2.507 1.00 97.25 69 LEU A O 1
ATOM 544 N N . ALA A 1 70 ? -4.421 -0.417 0.378 1.00 96.81 70 ALA A N 1
ATOM 545 C CA . ALA A 1 70 ? -5.354 0.671 0.652 1.00 96.81 70 ALA A CA 1
ATOM 546 C C . ALA A 1 70 ? -6.718 0.161 1.149 1.00 96.81 70 ALA A C 1
ATOM 548 O O . ALA A 1 70 ? -7.261 0.710 2.108 1.00 96.81 70 ALA A O 1
ATOM 549 N N . ILE A 1 71 ? -7.255 -0.913 0.558 1.00 96.12 71 ILE A N 1
ATOM 550 C CA . ILE A 1 71 ? -8.511 -1.539 1.002 1.00 96.12 71 ILE A CA 1
ATOM 551 C C . ILE A 1 71 ? -8.363 -2.064 2.432 1.00 96.12 71 ILE A C 1
ATOM 553 O O . ILE A 1 71 ? -9.196 -1.760 3.288 1.00 96.12 71 ILE A O 1
ATOM 557 N N . LEU A 1 72 ? -7.285 -2.798 2.723 1.00 95.31 72 LEU A N 1
ATOM 558 C CA . LEU A 1 72 ? -7.008 -3.291 4.074 1.00 95.31 72 LEU A CA 1
ATOM 559 C C . LEU A 1 72 ? -6.823 -2.137 5.069 1.00 95.31 72 LEU A C 1
ATOM 561 O O . LEU A 1 72 ? -7.345 -2.198 6.183 1.00 95.31 72 LEU A O 1
ATOM 565 N N . GLY A 1 73 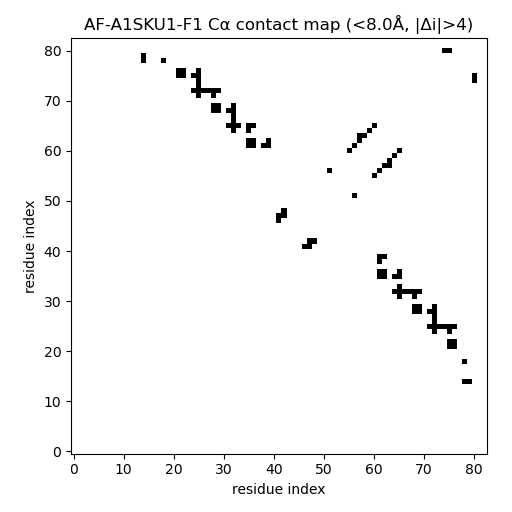? -6.144 -1.063 4.657 1.00 94.56 73 GLY A N 1
ATOM 566 C CA . GLY A 1 73 ? -6.007 0.167 5.433 1.00 94.56 73 GLY A CA 1
ATOM 567 C C . GLY A 1 73 ? -7.362 0.785 5.770 1.00 94.56 73 GLY A C 1
ATOM 568 O O . GLY A 1 73 ? -7.601 1.133 6.928 1.00 94.56 73 GLY A O 1
ATOM 569 N N . GLY A 1 74 ? -8.276 0.845 4.801 1.00 93.44 74 GLY A N 1
ATOM 570 C CA . GLY A 1 74 ? -9.649 1.316 4.988 1.00 93.44 74 GLY A CA 1
ATOM 571 C C . GLY A 1 74 ? -10.453 0.447 5.957 1.00 93.44 74 GLY A C 1
ATOM 572 O O . GLY A 1 74 ? -11.048 0.973 6.896 1.00 93.44 74 GLY A O 1
ATOM 573 N N . ILE A 1 75 ? -10.407 -0.880 5.802 1.00 92.19 75 ILE A N 1
ATOM 574 C CA . ILE A 1 75 ? -11.076 -1.830 6.711 1.00 92.19 75 ILE A CA 1
ATOM 575 C C . ILE A 1 75 ? -10.531 -1.695 8.140 1.00 92.19 75 ILE A C 1
ATOM 577 O O . ILE A 1 75 ? -11.281 -1.718 9.119 1.00 92.19 75 ILE A O 1
ATOM 581 N N . MET A 1 76 ? -9.216 -1.524 8.294 1.00 90.25 76 MET A N 1
ATOM 582 C CA . MET A 1 76 ? -8.605 -1.310 9.605 1.00 90.25 76 MET A CA 1
ATOM 583 C C . MET A 1 76 ? -8.974 0.038 10.220 1.00 90.25 76 MET A C 1
ATOM 585 O O . MET A 1 76 ? -9.095 0.118 11.445 1.00 90.25 76 MET A O 1
ATOM 589 N N . LEU A 1 77 ? -9.184 1.064 9.394 1.00 91.50 77 LEU A N 1
ATOM 590 C CA . LEU A 1 77 ? -9.660 2.363 9.854 1.00 91.50 77 LEU A CA 1
ATOM 591 C C . LEU A 1 77 ? -11.129 2.330 10.267 1.00 91.50 77 LEU A C 1
ATOM 593 O O . LEU A 1 77 ? -11.543 3.206 11.012 1.00 91.50 77 LEU A O 1
ATOM 597 N N . ASP A 1 78 ? -11.930 1.366 9.811 1.00 84.56 78 ASP A N 1
ATOM 598 C CA . ASP A 1 78 ? -13.353 1.332 10.140 1.00 84.56 78 ASP A CA 1
ATOM 599 C C . ASP A 1 78 ? -13.557 1.105 11.654 1.00 84.56 78 ASP A C 1
ATOM 601 O O . ASP A 1 78 ? -13.198 0.049 12.186 1.00 84.56 78 ASP A O 1
ATOM 605 N N . PRO A 1 79 ? -14.153 2.047 12.404 1.00 68.62 79 PRO A N 1
ATOM 606 C CA . PRO A 1 79 ? -14.426 1.855 13.826 1.00 68.62 79 PRO A CA 1
ATOM 607 C C . PRO A 1 79 ? -15.434 0.724 14.115 1.00 68.62 79 PRO A C 1
ATOM 609 O O . PRO A 1 79 ? -15.532 0.298 15.266 1.00 68.62 79 PRO A O 1
ATOM 612 N N . LYS A 1 80 ? -16.153 0.200 13.110 1.00 67.31 80 LYS A N 1
ATOM 613 C CA . LYS A 1 80 ? -17.103 -0.918 13.228 1.00 67.31 80 LYS A CA 1
ATOM 614 C C . LYS A 1 80 ? -16.903 -1.959 12.112 1.00 67.31 80 LYS A C 1
ATOM 616 O O . LYS A 1 80 ? -17.752 -2.044 11.225 1.00 67.31 80 LYS A O 1
ATOM 621 N N . PRO A 1 81 ? -15.854 -2.800 12.175 1.00 56.50 81 PRO A N 1
ATOM 622 C CA . PRO A 1 81 ? -15.660 -3.844 11.177 1.00 56.50 81 PRO A CA 1
ATOM 623 C C . PRO A 1 81 ? -16.843 -4.820 11.237 1.00 56.50 81 PRO A C 1
ATOM 625 O O . PRO A 1 81 ? -17.006 -5.550 12.214 1.00 56.50 81 PRO A O 1
ATOM 628 N N . ARG A 1 82 ? -17.710 -4.785 10.221 1.00 55.38 82 ARG A N 1
ATOM 629 C CA . ARG A 1 82 ? -18.717 -5.824 9.994 1.00 55.38 82 ARG A CA 1
ATOM 630 C C . ARG A 1 82 ? -18.009 -6.949 9.247 1.00 55.38 82 ARG A C 1
ATOM 632 O O . ARG A 1 82 ? -17.844 -6.854 8.035 1.00 55.38 82 ARG A O 1
ATOM 639 N N . ILE A 1 83 ? -17.522 -7.935 9.992 1.00 49.03 83 ILE A N 1
ATOM 640 C CA . ILE A 1 83 ? -17.098 -9.231 9.453 1.00 49.03 83 ILE A CA 1
ATOM 641 C C . ILE A 1 83 ? -18.173 -10.230 9.854 1.00 49.03 83 ILE A C 1
ATOM 643 O O . ILE A 1 83 ? -18.563 -10.185 11.045 1.00 49.03 83 ILE A O 1
#

pLDDT: mean 85.77, std 12.24, range [49.03, 98.12]

Foldseek 3Di:
DVVVVVVVVVVLCVLVVCLVVLLVLLVVLLVVLVVQQVVLVVVVVPDPPDPDDNVCCVVPGHNVSSVVSNVSSVLSNDSDNPD

Solvent-accessible surface area (backbone atoms only — not comparable to full-atom values): 4524 Å² total; per-residue (Å²): 119,70,67,64,57,51,55,55,48,54,52,51,52,59,54,54,72,50,38,67,60,32,42,52,52,12,53,51,27,39,50,50,15,50,51,37,39,51,52,40,54,42,34,74,72,67,59,65,90,63,100,59,62,64,73,56,38,64,69,65,30,31,58,55,44,18,50,53,30,37,52,52,13,51,55,41,53,42,90,72,73,87,125

Mean predicted aligned error: 7.27 Å